Protein AF-A0A5C6YKY7-F1 (afdb_monomer_lite)

Radius of gyration: 18.12 Å; chains: 1; bounding box: 37×34×63 Å

Secondary structure (DSSP, 8-state):
--TTEE------------SSS-----HHHHHHHHHHHTTTT-SSS-STTGGGGTT-HHHHHHHHHH-HHHHHHHTTT--HHHHHHHHHHHHEE-SS-----EETTPPPPPEEEEEE--SSS-EES------TTEEEEEES--SEE-TT-EEEEEEEE-PPPPPPPPP-

pLDDT: mean 81.44, std 16.68, range [34.38, 96.12]

Foldseek 3Di:
DPPFWDWDWDDFQQLVQPPDDDDRQQLVLLVVLCVVQPCVPPVDCDDLQNLQLAQNLVSVVVCCVPPVVSVVRPPPPDDSSSSNNNNPNSFKPDSTDIFDTDGAQDKTPWDKMKGAARLVAKRAQGGGDDDDQKDWDDKADDRIGGHGGMIMIIMMGHHHDPDPDPDD

Structure (mmCIF, N/CA/C/O backbone):
data_AF-A0A5C6YKY7-F1
#
_entry.id   AF-A0A5C6YKY7-F1
#
loop_
_atom_site.group_PDB
_atom_site.id
_atom_site.type_symbol
_atom_site.label_atom_id
_atom_site.label_alt_id
_atom_site.label_comp_id
_atom_site.label_asym_id
_atom_site.label_entity_id
_atom_site.label_seq_id
_atom_site.pdbx_PDB_ins_code
_atom_site.Cartn_x
_atom_site.Cartn_y
_atom_site.Cartn_z
_atom_site.occupancy
_atom_site.B_iso_or_equiv
_atom_site.auth_seq_id
_atom_site.auth_comp_id
_atom_site.auth_asym_id
_atom_site.auth_atom_id
_atom_site.pdbx_PDB_model_num
ATOM 1 N N . MET A 1 1 ? -16.857 19.768 22.750 1.00 44.34 1 MET A N 1
ATOM 2 C CA . MET A 1 1 ? -16.188 18.484 22.436 1.00 44.34 1 MET A CA 1
ATOM 3 C C . MET A 1 1 ? -16.347 17.574 23.646 1.00 44.34 1 MET A C 1
ATOM 5 O O . MET A 1 1 ? -15.922 17.963 24.722 1.00 44.34 1 MET A O 1
ATOM 9 N N . ASN A 1 2 ? -17.050 16.444 23.520 1.00 51.19 2 ASN A N 1
ATOM 10 C CA . ASN A 1 2 ? -17.293 15.526 24.640 1.00 51.19 2 ASN A CA 1
ATOM 11 C C . ASN A 1 2 ? -16.012 14.700 24.896 1.00 51.19 2 ASN A C 1
ATOM 13 O O . ASN A 1 2 ? -15.582 14.012 23.968 1.00 51.19 2 ASN A O 1
ATOM 17 N N . PRO A 1 3 ? -15.401 14.736 26.097 1.00 60.41 3 PRO A N 1
ATOM 18 C CA . PRO A 1 3 ? -14.123 14.065 26.374 1.00 60.41 3 PRO A CA 1
ATOM 19 C C . PRO A 1 3 ? -14.173 12.531 26.244 1.00 60.41 3 PRO A C 1
ATOM 21 O O . PRO A 1 3 ? -13.138 11.873 26.298 1.00 60.41 3 PRO A O 1
ATOM 24 N N . THR A 1 4 ? -15.360 11.952 26.042 1.00 73.06 4 THR A N 1
ATOM 25 C CA . THR A 1 4 ? -15.576 10.504 25.900 1.00 73.06 4 THR A CA 1
ATOM 26 C C . THR A 1 4 ? -15.485 9.972 24.466 1.00 73.06 4 THR A C 1
ATOM 28 O O . THR A 1 4 ? -15.484 8.756 24.290 1.00 73.06 4 THR A O 1
ATOM 31 N N . ARG A 1 5 ? -15.402 10.825 23.431 1.00 71.62 5 ARG A N 1
ATOM 32 C CA . ARG A 1 5 ? -15.322 10.398 22.017 1.00 71.62 5 ARG A CA 1
ATOM 33 C C . ARG A 1 5 ? -14.055 10.922 21.348 1.00 71.62 5 ARG A C 1
ATOM 35 O O . ARG A 1 5 ? -13.768 12.114 21.422 1.00 71.62 5 ARG A O 1
ATOM 42 N N . ARG A 1 6 ? -13.328 10.048 20.642 1.00 69.25 6 ARG A N 1
ATOM 43 C CA . ARG A 1 6 ? -12.144 10.419 19.845 1.00 69.25 6 ARG A CA 1
ATOM 44 C C . ARG A 1 6 ? -12.413 10.228 18.352 1.00 69.25 6 ARG A C 1
ATOM 46 O O . ARG A 1 6 ? -12.974 9.213 17.945 1.00 69.25 6 ARG A O 1
ATOM 53 N N . ARG A 1 7 ? -12.012 11.215 17.544 1.00 62.16 7 ARG A N 1
ATOM 54 C CA . ARG A 1 7 ? -11.857 11.099 16.086 1.00 62.16 7 ARG A CA 1
ATOM 55 C C . ARG A 1 7 ? -10.364 10.947 15.831 1.00 62.16 7 ARG A C 1
ATOM 57 O O . ARG A 1 7 ? -9.606 11.808 16.270 1.00 62.16 7 ARG A O 1
ATOM 64 N N . VAL A 1 8 ? -9.950 9.867 15.179 1.00 59.66 8 VAL A N 1
ATOM 65 C CA . VAL A 1 8 ? -8.536 9.639 14.861 1.00 59.66 8 VAL A CA 1
ATOM 66 C C . VAL A 1 8 ? -8.360 9.615 13.351 1.00 59.66 8 VAL A C 1
ATOM 68 O O . VAL A 1 8 ? -9.061 8.890 12.643 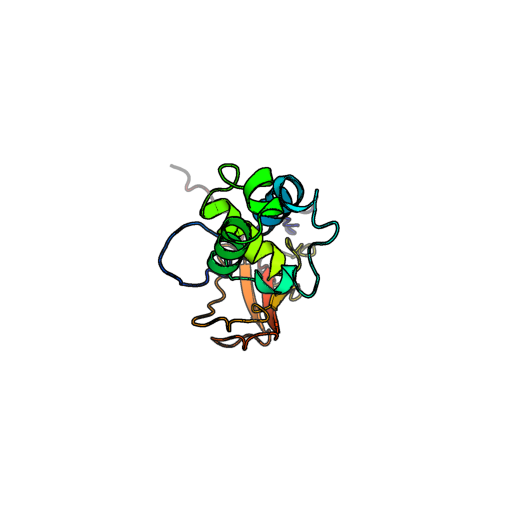1.00 59.66 8 VAL A O 1
ATOM 71 N N . THR A 1 9 ? -7.430 10.447 12.887 1.00 52.38 9 THR A N 1
ATOM 72 C CA . THR A 1 9 ? -7.019 10.584 11.489 1.00 52.38 9 THR A CA 1
ATOM 73 C C . THR A 1 9 ? -5.509 10.338 11.411 1.00 52.38 9 THR A C 1
ATOM 75 O O . THR A 1 9 ? -4.740 11.274 11.253 1.00 52.38 9 THR A O 1
ATOM 78 N N . ALA A 1 10 ? -5.076 9.102 11.658 1.00 44.97 10 ALA A N 1
ATOM 79 C CA . ALA A 1 10 ? -3.720 8.557 11.457 1.00 44.97 10 ALA A CA 1
ATOM 80 C C . ALA A 1 10 ? -3.775 7.092 11.942 1.00 44.97 10 ALA A C 1
ATOM 82 O O . ALA A 1 10 ? -4.526 6.810 12.865 1.00 44.97 10 ALA A O 1
ATOM 83 N N . VAL A 1 11 ? -3.089 6.089 11.404 1.00 40.97 11 VAL A N 1
ATOM 84 C CA . VAL A 1 11 ? -1.755 5.995 10.798 1.00 40.97 11 VAL A CA 1
ATOM 85 C C . VAL A 1 11 ? -1.854 5.014 9.619 1.00 40.97 11 VAL A C 1
ATOM 87 O O . VAL A 1 11 ? -2.777 4.200 9.579 1.00 40.97 11 VAL A O 1
ATOM 90 N N . ALA A 1 12 ? -0.933 5.116 8.654 1.00 40.34 12 ALA A N 1
ATOM 91 C CA . ALA A 1 12 ? -0.735 4.131 7.592 1.00 40.34 12 ALA A CA 1
ATOM 92 C C . ALA A 1 12 ? -0.937 2.709 8.134 1.00 40.34 12 ALA A C 1
ATOM 94 O O . ALA A 1 12 ? -0.348 2.352 9.158 1.00 40.34 12 ALA A O 1
ATOM 95 N N . ILE A 1 13 ? -1.763 1.904 7.463 1.00 41.78 13 ILE A N 1
ATOM 96 C CA . ILE A 1 13 ? -1.787 0.474 7.750 1.00 41.78 13 ILE A CA 1
ATOM 97 C C . ILE A 1 13 ? -0.482 -0.049 7.175 1.00 41.78 13 ILE A C 1
ATOM 99 O O . ILE A 1 13 ? -0.385 -0.429 6.013 1.00 41.78 13 ILE A O 1
ATOM 103 N N . ALA A 1 14 ? 0.554 -0.019 8.009 1.00 40.69 14 ALA A N 1
ATOM 104 C CA . ALA A 1 14 ? 1.698 -0.869 7.815 1.00 40.69 14 ALA A CA 1
ATOM 105 C C . ALA A 1 14 ? 1.180 -2.291 8.040 1.00 40.69 14 ALA A C 1
ATOM 107 O O . ALA A 1 14 ? 1.249 -2.838 9.139 1.00 40.69 14 ALA A O 1
ATOM 108 N N . ALA A 1 15 ? 0.649 -2.906 6.982 1.00 37.88 15 ALA A N 1
ATOM 109 C CA . ALA A 1 15 ? 0.884 -4.323 6.806 1.00 37.88 15 ALA A CA 1
ATOM 110 C C . ALA A 1 15 ? 2.409 -4.443 6.776 1.00 37.88 15 ALA A C 1
ATOM 112 O O . ALA A 1 15 ? 3.038 -4.195 5.751 1.00 37.88 15 ALA A O 1
ATOM 113 N N . ALA A 1 16 ? 3.015 -4.660 7.943 1.00 36.97 16 ALA A N 1
ATOM 114 C CA . ALA A 1 16 ? 4.418 -4.987 8.035 1.00 36.97 16 ALA A CA 1
ATOM 115 C C . ALA A 1 16 ? 4.553 -6.356 7.368 1.00 36.97 16 ALA A C 1
ATOM 117 O O . ALA A 1 16 ? 4.389 -7.395 8.002 1.00 36.97 16 ALA A O 1
ATOM 118 N N . LEU A 1 17 ? 4.741 -6.331 6.050 1.00 36.34 17 LEU A N 1
ATOM 119 C CA . LEU A 1 17 ? 5.165 -7.454 5.242 1.00 36.34 17 LEU A CA 1
ATOM 120 C C . LEU A 1 17 ? 6.571 -7.789 5.731 1.00 36.34 17 LEU A C 1
ATOM 122 O O . LEU A 1 17 ? 7.505 -7.026 5.497 1.00 36.34 17 LEU A O 1
ATOM 126 N N . LEU A 1 18 ? 6.722 -8.888 6.467 1.00 34.38 18 LEU A N 1
ATOM 127 C CA . LEU A 1 18 ? 8.035 -9.390 6.860 1.00 34.38 18 LEU A CA 1
ATOM 128 C C . LEU A 1 18 ? 8.761 -9.938 5.618 1.00 34.38 18 LEU A C 1
ATOM 130 O O . LEU A 1 18 ? 8.802 -11.137 5.364 1.00 34.38 18 LEU A O 1
ATOM 134 N N . VAL A 1 19 ? 9.350 -9.026 4.851 1.00 35.50 19 VAL A N 1
ATOM 135 C CA . VAL A 1 19 ? 10.595 -9.212 4.093 1.00 35.50 19 VAL A CA 1
ATOM 136 C C . VAL A 1 19 ? 11.642 -8.427 4.908 1.00 35.50 19 VAL A C 1
ATOM 138 O O . VAL A 1 19 ? 11.286 -7.381 5.455 1.00 35.50 19 VAL A O 1
ATOM 141 N N . PRO A 1 20 ? 12.853 -8.962 5.168 1.00 35.34 20 PRO A N 1
ATOM 142 C CA . PRO A 1 20 ? 13.615 -8.637 6.374 1.00 35.34 20 PRO A CA 1
ATOM 143 C C . PRO A 1 20 ? 13.878 -7.130 6.483 1.00 35.34 20 PRO A C 1
ATOM 145 O O . PRO A 1 20 ? 14.345 -6.519 5.530 1.00 35.34 20 PRO A O 1
ATOM 148 N N . LEU A 1 21 ? 13.514 -6.567 7.643 1.00 36.22 21 LEU A N 1
ATOM 149 C CA . LEU A 1 21 ? 13.784 -5.212 8.140 1.00 36.22 21 LEU A CA 1
ATOM 150 C C . LEU A 1 21 ? 14.456 -4.245 7.145 1.00 36.22 21 LEU A C 1
ATOM 152 O O . LEU A 1 21 ? 15.667 -4.123 7.184 1.00 36.22 21 LEU A O 1
ATOM 156 N N . GLN A 1 22 ? 13.705 -3.436 6.394 1.00 34.66 22 GLN A N 1
ATOM 157 C CA . GLN A 1 22 ? 14.123 -2.050 6.141 1.00 34.66 22 GLN A CA 1
ATOM 158 C C . GLN A 1 22 ? 12.922 -1.188 5.711 1.00 34.66 22 GLN A C 1
ATOM 160 O O . GLN A 1 22 ? 12.373 -1.363 4.631 1.00 34.66 22 GLN A O 1
ATOM 165 N N . ALA A 1 23 ? 12.573 -0.232 6.576 1.00 38.06 23 ALA A N 1
ATOM 166 C CA . ALA A 1 23 ? 11.579 0.833 6.416 1.00 38.06 23 ALA A CA 1
ATOM 167 C C . ALA A 1 23 ? 10.093 0.419 6.416 1.00 38.06 23 ALA A C 1
ATOM 169 O O . ALA A 1 23 ? 9.598 -0.336 5.586 1.00 38.06 23 ALA A O 1
ATOM 170 N N . ALA A 1 24 ? 9.364 0.982 7.378 1.00 44.53 24 ALA A N 1
ATOM 171 C CA . ALA A 1 24 ? 7.913 0.976 7.414 1.00 44.53 24 ALA A CA 1
ATOM 172 C C . ALA A 1 24 ? 7.374 1.581 6.113 1.00 44.53 24 ALA A C 1
ATOM 174 O O . ALA A 1 24 ? 7.536 2.777 5.892 1.00 44.53 24 ALA A O 1
ATOM 175 N N . GLN A 1 25 ? 6.750 0.756 5.273 1.00 60.09 25 GLN A N 1
ATOM 176 C CA . GLN A 1 25 ? 6.158 1.209 4.022 1.00 60.09 25 GLN A CA 1
ATOM 177 C C . GLN A 1 25 ? 5.017 2.189 4.313 1.00 60.09 25 GLN A C 1
ATOM 179 O O . GLN A 1 25 ? 3.917 1.801 4.717 1.00 60.09 25 GLN A O 1
ATOM 184 N N . ALA A 1 26 ? 5.278 3.475 4.132 1.00 76.81 26 ALA A N 1
ATOM 185 C CA . ALA A 1 26 ? 4.320 4.531 4.386 1.00 76.81 26 ALA A CA 1
ATOM 186 C C . ALA A 1 26 ? 3.543 4.808 3.098 1.00 76.81 26 ALA A C 1
ATOM 188 O O . ALA A 1 26 ? 3.986 5.571 2.246 1.00 76.81 26 ALA A O 1
ATOM 189 N N . GLN A 1 27 ? 2.343 4.233 2.966 1.00 81.75 27 GLN A N 1
ATOM 190 C CA . GLN A 1 27 ? 1.482 4.416 1.782 1.00 81.75 27 GLN A CA 1
ATOM 191 C C . GLN A 1 27 ? 1.286 5.902 1.413 1.00 81.75 27 GLN A C 1
ATOM 193 O O . GLN A 1 27 ? 1.266 6.254 0.237 1.00 81.75 27 GLN A O 1
ATOM 198 N N . VAL A 1 28 ? 1.186 6.788 2.411 1.00 83.75 28 VAL A N 1
ATOM 199 C CA . VAL A 1 28 ? 1.063 8.245 2.212 1.00 83.75 28 VAL A CA 1
ATOM 200 C C . VAL A 1 28 ? 2.367 8.871 1.697 1.00 83.75 28 VAL A C 1
ATOM 202 O O . VAL A 1 28 ? 2.334 9.734 0.815 1.00 83.75 28 VAL A O 1
ATOM 205 N N . ALA A 1 29 ? 3.522 8.428 2.202 1.00 87.81 29 ALA A N 1
ATOM 206 C CA . ALA A 1 29 ? 4.818 8.857 1.678 1.00 87.81 29 ALA A CA 1
ATOM 207 C C . ALA A 1 29 ? 5.000 8.355 0.240 1.00 87.81 29 ALA A C 1
ATOM 209 O O . ALA A 1 29 ? 5.376 9.130 -0.634 1.00 87.81 29 ALA A O 1
ATOM 210 N N . GLY A 1 30 ? 4.606 7.111 -0.036 1.00 89.12 30 GLY A N 1
ATOM 211 C CA . GLY A 1 30 ? 4.610 6.513 -1.367 1.00 89.12 30 GLY A CA 1
ATOM 212 C C . GLY A 1 30 ? 3.729 7.259 -2.356 1.00 89.12 30 GLY A C 1
ATOM 213 O O . GLY A 1 30 ? 4.165 7.538 -3.467 1.00 89.12 30 GLY A O 1
ATOM 214 N N . GLN A 1 31 ? 2.525 7.664 -1.944 1.00 89.75 31 GLN A N 1
ATOM 215 C CA . GLN A 1 31 ? 1.644 8.510 -2.751 1.00 89.75 31 GLN A CA 1
ATOM 216 C C . GLN A 1 31 ? 2.309 9.845 -3.096 1.00 89.75 31 GLN A C 1
ATOM 218 O O . GLN A 1 31 ? 2.281 10.291 -4.248 1.00 89.75 31 GLN A O 1
ATOM 223 N N . THR A 1 32 ? 2.927 10.471 -2.095 1.00 90.75 32 THR A N 1
ATOM 224 C CA . THR A 1 32 ? 3.617 11.755 -2.241 1.00 90.75 32 THR A CA 1
ATOM 225 C C . THR A 1 32 ? 4.799 11.615 -3.194 1.00 90.75 32 THR A C 1
ATOM 227 O O . THR A 1 32 ? 4.924 12.383 -4.146 1.00 90.75 32 THR A O 1
ATOM 230 N N . ARG A 1 33 ? 5.629 10.588 -2.999 1.00 91.56 33 ARG A N 1
ATOM 231 C CA . ARG A 1 33 ? 6.788 10.311 -3.846 1.00 91.56 33 ARG A CA 1
ATOM 232 C C . ARG A 1 33 ? 6.400 9.931 -5.261 1.00 91.56 33 ARG A C 1
ATOM 234 O O . ARG A 1 33 ? 6.963 10.494 -6.191 1.00 91.56 33 ARG A O 1
ATOM 241 N N . PHE A 1 34 ? 5.396 9.078 -5.446 1.00 91.50 34 PHE A N 1
ATOM 242 C CA . PHE A 1 34 ? 4.871 8.751 -6.771 1.00 91.50 34 PHE A CA 1
ATOM 243 C C . PHE A 1 34 ? 4.432 10.018 -7.517 1.00 91.50 34 PHE A C 1
ATOM 245 O O . PHE A 1 34 ? 4.771 10.200 -8.685 1.00 91.50 34 PHE A O 1
ATOM 252 N N . SER A 1 35 ? 3.745 10.931 -6.827 1.00 90.69 35 SER A N 1
ATOM 253 C CA . SER A 1 35 ? 3.313 12.213 -7.399 1.00 90.69 35 SER A CA 1
ATOM 254 C C . SER A 1 35 ? 4.486 13.119 -7.790 1.00 90.69 35 SER A C 1
ATOM 256 O O . SER A 1 35 ? 4.393 13.852 -8.767 1.00 90.69 35 SER A O 1
ATOM 258 N N . GLN A 1 36 ? 5.597 13.058 -7.054 1.00 91.06 36 GLN A N 1
ATOM 259 C CA . GLN A 1 36 ? 6.792 13.861 -7.324 1.00 91.06 36 GLN A CA 1
ATOM 260 C C . GLN A 1 36 ? 7.640 13.305 -8.473 1.00 91.06 36 GLN A C 1
ATOM 262 O O . GLN A 1 36 ? 8.130 14.077 -9.289 1.00 91.06 36 GLN A O 1
ATOM 267 N N . VAL A 1 37 ? 7.837 11.983 -8.523 1.00 90.56 37 VAL A N 1
ATOM 268 C CA . VAL A 1 37 ? 8.855 11.365 -9.394 1.00 90.56 37 VAL A CA 1
ATOM 269 C C . VAL A 1 37 ? 8.277 10.564 -10.557 1.00 90.56 37 VAL A C 1
ATOM 271 O O . VAL A 1 37 ? 8.919 10.441 -11.594 1.00 90.56 37 VAL A O 1
ATOM 274 N N . CYS A 1 38 ? 7.068 10.019 -10.416 1.00 89.06 38 CYS A N 1
ATOM 275 C CA . CYS A 1 38 ? 6.478 9.116 -11.406 1.00 89.06 38 CYS A CA 1
ATOM 276 C C . CYS A 1 38 ? 5.340 9.774 -12.194 1.00 89.06 38 CYS A C 1
ATOM 278 O O . CYS A 1 38 ? 5.117 9.421 -13.353 1.00 89.06 38 CYS A O 1
ATOM 280 N N . ALA A 1 39 ? 4.624 10.733 -11.598 1.00 86.38 39 ALA A N 1
ATOM 281 C CA . ALA A 1 39 ? 3.397 11.274 -12.181 1.00 86.38 39 ALA A CA 1
ATOM 282 C C . ALA A 1 39 ? 3.603 12.081 -13.472 1.00 86.38 39 ALA A C 1
ATOM 284 O O . ALA A 1 39 ? 2.675 12.182 -14.272 1.00 86.38 39 ALA A O 1
ATOM 285 N N . ALA A 1 40 ? 4.817 12.584 -13.725 1.00 84.88 40 ALA A N 1
ATOM 286 C CA . ALA A 1 40 ? 5.160 13.244 -14.987 1.00 84.88 40 ALA A CA 1
ATOM 287 C C . ALA A 1 40 ? 5.016 12.312 -16.209 1.00 84.88 40 ALA A C 1
ATOM 289 O O . ALA A 1 40 ? 4.747 12.782 -17.312 1.00 84.88 40 ALA A O 1
ATOM 290 N N . CYS A 1 41 ? 5.157 10.994 -16.016 1.00 86.62 41 CYS A N 1
ATOM 291 C CA . CYS A 1 41 ? 4.983 9.984 -17.067 1.00 86.62 41 CYS A CA 1
ATOM 292 C C . CYS A 1 41 ? 3.783 9.054 -16.816 1.00 86.62 41 CYS A C 1
ATOM 294 O O . CYS A 1 41 ? 3.274 8.434 -17.749 1.00 86.62 41 CYS A O 1
ATOM 296 N N . HIS A 1 42 ? 3.313 8.956 -15.569 1.00 86.69 42 HIS A N 1
ATOM 297 C CA . HIS A 1 42 ? 2.194 8.113 -15.156 1.00 86.69 42 HIS A CA 1
ATOM 298 C C . HIS A 1 42 ? 1.074 8.962 -14.548 1.00 86.69 42 HIS A C 1
ATOM 300 O O . HIS A 1 42 ? 1.005 9.146 -13.336 1.00 86.69 42 HIS A O 1
ATOM 306 N N . THR A 1 43 ? 0.158 9.450 -15.387 1.00 73.38 43 THR A N 1
ATOM 307 C CA . THR A 1 43 ? -0.951 10.325 -14.958 1.00 73.38 43 THR A CA 1
ATOM 308 C C . THR A 1 43 ? -1.941 9.651 -14.001 1.00 73.38 43 THR A C 1
ATOM 310 O O . THR A 1 43 ? -2.693 10.339 -13.314 1.00 73.38 43 THR A O 1
ATOM 313 N N . VAL A 1 44 ? -1.923 8.315 -13.911 1.00 72.81 44 VAL A N 1
ATOM 314 C CA . VAL A 1 44 ? -2.643 7.531 -12.902 1.00 72.81 44 VAL A CA 1
ATOM 315 C C . VAL A 1 44 ? -1.750 6.431 -12.327 1.00 72.81 44 VAL A C 1
ATOM 317 O O . VAL A 1 44 ? -0.958 5.809 -13.036 1.00 72.81 44 VAL A O 1
ATOM 320 N N . ALA A 1 45 ? -1.916 6.162 -11.031 1.00 74.50 45 ALA A N 1
ATOM 321 C CA . ALA A 1 45 ? -1.162 5.133 -10.316 1.00 74.50 45 ALA A CA 1
ATOM 322 C C . ALA A 1 45 ? -1.556 3.696 -10.702 1.00 74.50 45 ALA A C 1
ATOM 324 O O . ALA A 1 45 ? -0.799 2.772 -10.437 1.00 74.50 45 ALA A O 1
ATOM 325 N N . SER A 1 46 ? -2.710 3.479 -11.342 1.00 74.75 46 SER A N 1
ATOM 326 C CA . SER A 1 46 ? -3.139 2.137 -11.749 1.00 74.75 46 SER A CA 1
ATOM 327 C C . SER A 1 46 ? -3.323 2.049 -13.258 1.00 74.75 46 SER A C 1
ATOM 329 O O . SER A 1 46 ? -4.252 2.600 -13.844 1.00 74.75 46 SER A O 1
ATOM 331 N N . THR A 1 47 ? -2.395 1.336 -13.886 1.00 85.12 47 THR A N 1
ATOM 332 C CA . THR A 1 47 ? -2.459 0.871 -15.273 1.00 85.12 47 THR A CA 1
ATOM 333 C C . THR A 1 47 ? -1.904 -0.546 -15.309 1.00 85.12 47 THR A C 1
ATOM 335 O O . THR A 1 47 ? -1.175 -0.948 -14.404 1.00 85.12 47 THR A O 1
ATOM 338 N N . ALA A 1 48 ? -2.140 -1.296 -16.386 1.00 86.69 48 ALA A N 1
ATOM 339 C CA . ALA A 1 48 ? -1.596 -2.650 -16.506 1.00 86.69 48 ALA A CA 1
ATOM 340 C C . ALA A 1 48 ? -0.062 -2.730 -16.349 1.00 86.69 48 ALA A C 1
ATOM 342 O O . ALA A 1 48 ? 0.452 -3.759 -15.906 1.00 86.69 48 ALA A O 1
ATOM 343 N N . VAL A 1 49 ? 0.663 -1.661 -16.700 1.00 88.56 49 VAL A N 1
ATOM 344 C CA . VAL A 1 49 ? 2.125 -1.585 -16.573 1.00 88.56 49 VAL A CA 1
ATOM 345 C C . VAL A 1 49 ? 2.535 -1.202 -15.152 1.00 88.56 49 VAL A C 1
ATOM 347 O O . VAL A 1 49 ? 3.353 -1.902 -14.562 1.00 88.56 49 VAL A O 1
ATOM 350 N N . VAL A 1 50 ? 1.943 -0.148 -14.580 1.00 90.75 50 VAL A N 1
ATOM 351 C CA . VAL A 1 50 ? 2.267 0.308 -13.213 1.00 90.75 50 VAL A CA 1
ATOM 352 C C . VAL A 1 50 ? 1.860 -0.743 -12.170 1.00 90.75 50 VAL A C 1
ATOM 354 O O . VAL A 1 50 ? 2.581 -0.971 -11.200 1.00 90.75 50 VAL A O 1
ATOM 357 N N . ASP A 1 51 ? 0.791 -1.502 -12.433 1.00 92.50 51 ASP A N 1
ATOM 358 C CA . ASP A 1 51 ? 0.316 -2.590 -11.572 1.00 92.50 51 ASP A CA 1
ATOM 359 C C . ASP A 1 51 ? 1.339 -3.740 -11.403 1.00 92.50 51 ASP A C 1
ATOM 361 O O . ASP A 1 51 ? 1.195 -4.592 -10.519 1.00 92.50 51 ASP A O 1
ATOM 365 N N . ARG A 1 52 ? 2.386 -3.794 -12.241 1.00 92.75 52 ARG A N 1
ATOM 366 C CA . ARG A 1 52 ? 3.511 -4.734 -12.091 1.00 92.75 52 ARG A CA 1
ATOM 367 C C . ARG A 1 52 ? 4.407 -4.383 -10.897 1.00 92.75 52 ARG A C 1
ATOM 369 O O . ARG A 1 52 ? 5.066 -5.278 -10.373 1.00 92.75 52 ARG A O 1
ATOM 376 N N . GLY A 1 53 ? 4.406 -3.125 -10.452 1.00 91.19 53 GLY A N 1
ATOM 377 C CA . GLY A 1 53 ? 5.173 -2.639 -9.299 1.00 91.19 53 GLY A CA 1
ATOM 378 C C . GLY A 1 53 ? 4.452 -2.746 -7.950 1.00 91.19 53 GLY A C 1
ATOM 379 O O . GLY A 1 53 ? 5.060 -2.481 -6.914 1.00 91.19 53 GLY A O 1
ATOM 380 N N . ARG A 1 54 ? 3.168 -3.138 -7.929 1.00 91.44 54 ARG A N 1
ATOM 381 C CA . ARG A 1 54 ? 2.378 -3.258 -6.688 1.00 91.44 54 ARG A CA 1
ATOM 382 C C . ARG A 1 54 ? 3.056 -4.187 -5.697 1.00 91.44 54 ARG A C 1
ATOM 384 O O . ARG A 1 54 ? 3.322 -5.341 -6.032 1.00 91.44 54 ARG A O 1
ATOM 391 N N . ASN A 1 55 ? 3.312 -3.672 -4.495 1.00 91.44 55 ASN A N 1
ATOM 392 C CA . ASN A 1 55 ? 3.979 -4.383 -3.409 1.00 91.44 55 ASN A CA 1
ATOM 393 C C . ASN A 1 55 ? 5.268 -5.119 -3.859 1.00 91.44 55 ASN A C 1
ATOM 395 O O . ASN A 1 55 ? 5.632 -6.144 -3.292 1.00 91.44 55 ASN A O 1
ATOM 399 N N . ASN A 1 56 ? 5.959 -4.612 -4.893 1.00 91.50 56 ASN A N 1
ATOM 400 C CA . ASN A 1 56 ? 7.192 -5.191 -5.420 1.00 91.50 56 ASN A CA 1
ATOM 401 C C . ASN A 1 56 ? 8.210 -4.093 -5.804 1.00 91.50 56 ASN A C 1
ATOM 403 O O . ASN A 1 56 ? 8.278 -3.684 -6.968 1.00 91.50 56 ASN A O 1
ATOM 407 N N . PRO A 1 57 ? 9.026 -3.623 -4.841 1.00 91.50 57 PRO A N 1
ATOM 408 C CA . PRO A 1 57 ? 9.992 -2.541 -5.057 1.00 91.50 57 PRO A CA 1
ATOM 409 C C . PRO A 1 57 ? 11.076 -2.908 -6.077 1.00 91.50 57 PRO A C 1
ATOM 411 O O . PRO A 1 57 ? 11.487 -2.072 -6.879 1.00 91.50 57 PRO A O 1
ATOM 414 N N . ALA A 1 58 ? 11.493 -4.178 -6.101 1.00 91.38 58 ALA A N 1
ATOM 415 C CA . ALA A 1 58 ? 12.491 -4.679 -7.042 1.00 91.38 58 ALA A CA 1
ATOM 416 C C . ALA A 1 58 ? 12.011 -4.574 -8.497 1.00 91.38 58 ALA A C 1
ATOM 418 O O . ALA A 1 58 ? 12.791 -4.229 -9.382 1.00 91.38 58 ALA A O 1
ATOM 419 N N . MET A 1 59 ? 10.718 -4.800 -8.751 1.00 91.69 59 MET A N 1
ATOM 420 C CA . MET A 1 59 ? 10.150 -4.625 -10.090 1.00 91.69 59 MET A CA 1
ATOM 421 C C . MET A 1 59 ? 10.122 -3.160 -10.523 1.00 91.69 59 MET A C 1
ATOM 423 O O . MET A 1 59 ? 10.361 -2.878 -11.697 1.00 91.69 59 MET A O 1
ATOM 427 N N . ILE A 1 60 ? 9.886 -2.228 -9.594 1.00 91.94 60 ILE A N 1
ATOM 428 C CA . ILE A 1 60 ? 9.974 -0.790 -9.885 1.00 91.94 60 ILE A CA 1
ATOM 429 C C . ILE A 1 60 ? 11.426 -0.413 -10.200 1.00 91.94 60 ILE A C 1
ATOM 431 O O . ILE A 1 60 ? 11.681 0.227 -11.218 1.00 91.94 60 ILE A O 1
ATOM 435 N N . GLN A 1 61 ? 12.387 -0.876 -9.394 1.00 93.19 61 GLN A N 1
ATOM 436 C CA . GLN A 1 61 ? 13.811 -0.644 -9.650 1.00 93.19 61 GLN A CA 1
ATOM 437 C C . GLN A 1 61 ? 14.249 -1.206 -11.009 1.00 93.19 61 GLN A C 1
ATOM 439 O O . GLN A 1 61 ? 14.955 -0.537 -11.761 1.00 93.19 61 G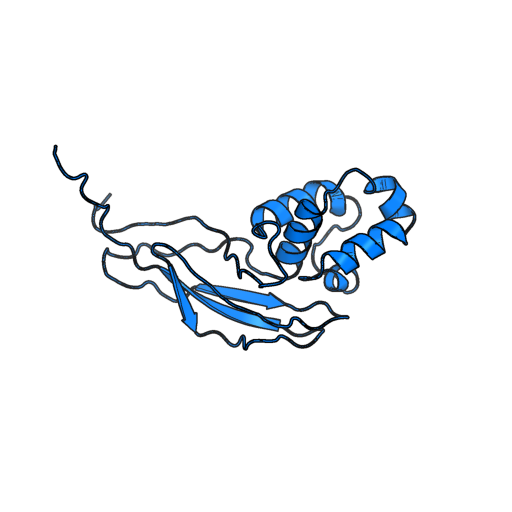LN A O 1
ATOM 444 N N . ASN A 1 62 ? 13.817 -2.423 -11.347 1.00 92.81 62 ASN A N 1
ATOM 445 C CA . ASN A 1 62 ? 14.134 -3.039 -12.630 1.00 92.81 62 ASN A CA 1
ATOM 446 C C . ASN A 1 62 ? 13.567 -2.225 -13.802 1.00 92.81 62 ASN A C 1
ATOM 448 O O . ASN A 1 62 ? 14.261 -2.018 -14.794 1.00 92.81 62 ASN A O 1
ATOM 452 N N . ALA A 1 63 ? 12.338 -1.714 -13.684 1.00 92.00 63 ALA A N 1
ATOM 453 C CA . ALA A 1 63 ? 11.752 -0.837 -14.696 1.00 92.00 63 ALA A CA 1
ATOM 454 C C . ALA A 1 63 ? 12.571 0.455 -14.874 1.00 92.00 63 ALA A C 1
ATOM 456 O O . ALA A 1 63 ? 12.894 0.813 -16.005 1.00 92.00 63 ALA A O 1
ATOM 457 N N . ILE A 1 64 ? 12.988 1.094 -13.775 1.00 92.44 64 ILE A N 1
ATOM 458 C CA . ILE A 1 64 ? 13.843 2.294 -13.811 1.00 92.44 64 ILE A CA 1
ATOM 459 C C . ILE A 1 64 ? 15.175 2.013 -14.515 1.00 92.44 64 ILE A C 1
ATOM 461 O O . ILE A 1 64 ? 15.635 2.838 -15.300 1.00 92.44 64 ILE A O 1
ATOM 465 N N . ASN A 1 65 ? 15.771 0.844 -14.284 1.00 92.56 65 ASN A N 1
ATOM 466 C CA . ASN A 1 65 ? 17.068 0.480 -14.859 1.00 92.56 65 ASN A CA 1
ATOM 467 C C . ASN A 1 65 ? 17.000 0.082 -16.340 1.00 92.56 65 ASN A C 1
ATOM 469 O O . ASN A 1 65 ? 18.011 0.151 -17.032 1.00 92.56 65 ASN A O 1
ATOM 473 N N . THR A 1 66 ? 15.844 -0.386 -16.816 1.00 93.12 66 THR A N 1
ATOM 474 C CA . THR A 1 66 ? 15.717 -1.005 -18.149 1.00 93.12 66 THR A CA 1
ATOM 475 C C . THR A 1 66 ? 14.930 -0.166 -19.148 1.00 93.12 66 THR A C 1
ATOM 477 O O . THR A 1 66 ? 15.040 -0.401 -20.350 1.00 93.12 66 THR A O 1
ATOM 480 N N . ILE A 1 67 ? 14.151 0.818 -18.691 1.00 91.38 67 ILE A N 1
ATOM 481 C CA . ILE A 1 67 ? 13.375 1.711 -19.555 1.00 91.38 67 ILE A CA 1
ATOM 482 C C . ILE A 1 67 ? 14.123 3.047 -19.671 1.00 91.38 67 ILE A C 1
ATOM 484 O O . ILE A 1 67 ? 14.112 3.813 -18.707 1.00 91.38 67 ILE A O 1
ATOM 488 N N . PRO A 1 68 ? 14.705 3.394 -20.840 1.00 92.88 68 PRO A N 1
ATOM 489 C CA . PRO A 1 68 ? 15.577 4.566 -20.982 1.00 92.88 68 PRO A CA 1
ATOM 490 C C . PRO A 1 68 ? 14.949 5.887 -20.523 1.00 92.88 68 PRO A C 1
ATOM 492 O O . PRO A 1 68 ? 15.615 6.707 -19.898 1.00 92.88 68 PRO A O 1
ATOM 495 N N . ALA A 1 69 ? 13.650 6.077 -20.778 1.00 88.88 69 ALA A N 1
ATOM 496 C CA . ALA A 1 69 ? 12.919 7.260 -20.327 1.00 88.88 69 ALA A CA 1
ATOM 497 C C . ALA A 1 69 ? 12.824 7.346 -18.791 1.00 88.88 69 ALA A C 1
ATOM 499 O O . ALA A 1 6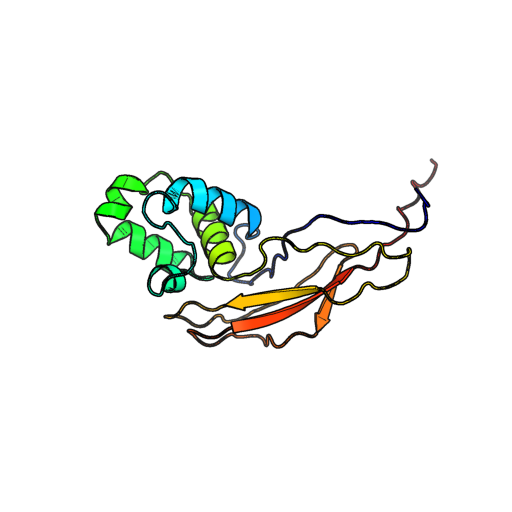9 ? 12.961 8.431 -18.230 1.00 88.88 69 ALA A O 1
ATOM 500 N N . MET A 1 70 ? 12.636 6.212 -18.102 1.00 90.44 70 MET A N 1
ATOM 501 C CA . MET A 1 70 ? 12.648 6.173 -16.636 1.00 90.44 70 MET A CA 1
ATOM 502 C C . MET A 1 70 ? 14.061 6.373 -16.103 1.00 90.44 70 MET A C 1
ATOM 504 O O . MET A 1 70 ? 14.244 7.129 -15.156 1.00 90.44 70 MET A O 1
ATOM 508 N N . THR A 1 71 ? 15.066 5.756 -16.728 1.00 90.75 71 THR A N 1
ATOM 509 C CA . THR A 1 71 ? 16.463 5.922 -16.318 1.00 90.75 71 THR A CA 1
ATOM 510 C C . THR A 1 71 ? 16.880 7.392 -16.382 1.00 90.75 71 THR A C 1
ATOM 512 O O . THR A 1 71 ? 17.463 7.904 -15.435 1.00 90.75 71 THR A O 1
ATOM 515 N N . ALA A 1 72 ? 16.537 8.092 -17.466 1.00 88.50 72 ALA A N 1
ATOM 516 C CA . ALA A 1 72 ? 16.887 9.498 -17.648 1.00 88.50 72 ALA A CA 1
ATOM 517 C C . ALA A 1 72 ? 16.171 10.440 -16.662 1.00 88.50 72 ALA A C 1
ATOM 519 O O . ALA A 1 72 ? 16.751 11.438 -16.245 1.00 88.50 72 ALA A O 1
ATOM 520 N N . ALA A 1 73 ? 14.922 10.137 -16.294 1.00 85.81 73 ALA A N 1
ATOM 521 C CA . ALA A 1 73 ? 14.107 11.008 -15.446 1.00 85.81 73 ALA A CA 1
ATOM 522 C C . ALA A 1 73 ? 14.200 10.690 -13.939 1.00 85.81 73 ALA A C 1
ATOM 524 O O . ALA A 1 73 ? 14.000 11.574 -13.105 1.00 85.81 73 ALA A O 1
ATOM 525 N N . VAL A 1 74 ? 14.472 9.434 -13.573 1.00 88.00 74 VAL A N 1
ATOM 526 C CA . VAL A 1 74 ? 14.250 8.917 -12.209 1.00 88.00 74 VAL A CA 1
ATOM 527 C C . VAL A 1 74 ? 15.527 8.379 -11.556 1.00 88.00 74 VAL A C 1
ATOM 529 O O . VAL A 1 74 ? 15.628 8.416 -10.327 1.00 88.00 74 VAL A O 1
ATOM 532 N N . SER A 1 75 ? 16.515 7.896 -12.320 1.00 81.88 75 SER A N 1
ATOM 533 C CA . SER A 1 75 ? 17.736 7.327 -11.731 1.00 81.88 75 SER A CA 1
ATOM 534 C C . SER A 1 75 ? 18.465 8.345 -10.855 1.00 81.88 75 SER A C 1
ATOM 536 O O . SER A 1 75 ? 18.720 9.471 -11.270 1.00 81.88 75 SER A O 1
ATOM 538 N N . GLY A 1 76 ? 18.794 7.944 -9.625 1.00 82.69 76 GLY A N 1
ATOM 539 C CA . GLY A 1 76 ? 19.436 8.810 -8.628 1.00 82.69 76 GLY A CA 1
ATOM 540 C C . GLY A 1 76 ? 18.481 9.714 -7.834 1.00 82.69 76 GLY A C 1
ATOM 541 O O . GLY A 1 76 ? 18.899 10.255 -6.816 1.00 82.69 76 GLY A O 1
ATOM 542 N N . ASN A 1 77 ? 17.205 9.826 -8.230 1.00 86.25 77 ASN A N 1
ATOM 543 C CA . ASN A 1 77 ? 16.196 10.652 -7.546 1.00 86.25 77 ASN A CA 1
ATOM 544 C C . ASN A 1 77 ? 15.311 9.868 -6.562 1.00 86.25 77 ASN A C 1
ATOM 546 O O . ASN A 1 77 ? 14.517 10.467 -5.835 1.00 86.25 77 ASN A O 1
ATOM 550 N N . VAL A 1 78 ? 15.423 8.538 -6.544 1.00 89.88 78 VAL A N 1
ATOM 551 C CA . VAL A 1 78 ? 14.650 7.650 -5.667 1.00 89.88 78 VAL A CA 1
ATOM 552 C C . VAL A 1 78 ? 15.579 6.721 -4.896 1.00 89.88 78 VAL A C 1
ATOM 554 O O . VAL A 1 78 ? 16.473 6.095 -5.463 1.00 89.88 78 VAL A O 1
ATOM 557 N N . SER A 1 79 ? 15.368 6.638 -3.587 1.00 91.38 79 SER A N 1
ATOM 558 C CA . SER A 1 79 ? 16.043 5.684 -2.709 1.00 91.38 79 SER A CA 1
ATOM 559 C C . SER A 1 79 ? 15.319 4.334 -2.687 1.00 91.38 79 SER A C 1
ATOM 561 O O . SER A 1 79 ? 14.158 4.224 -3.083 1.00 91.38 79 SER A O 1
ATOM 563 N N . ALA A 1 80 ? 15.972 3.301 -2.146 1.00 89.75 80 ALA A N 1
ATOM 564 C CA . ALA A 1 80 ? 15.326 2.009 -1.907 1.00 89.75 80 ALA A CA 1
ATOM 565 C C . ALA A 1 80 ? 14.068 2.140 -1.023 1.00 89.75 80 ALA A C 1
ATOM 567 O O . ALA A 1 80 ? 13.071 1.460 -1.266 1.00 89.75 80 ALA A O 1
ATOM 568 N N . THR A 1 81 ? 14.087 3.056 -0.049 1.00 88.88 81 THR A N 1
ATOM 569 C CA . THR A 1 81 ? 12.926 3.371 0.793 1.00 88.88 81 THR A CA 1
ATOM 570 C C . THR A 1 81 ? 11.797 4.004 -0.014 1.00 88.88 81 THR A C 1
ATOM 572 O O . THR A 1 81 ? 10.657 3.563 0.097 1.00 88.88 81 THR A O 1
ATOM 575 N N . ASP A 1 82 ? 12.101 4.975 -0.884 1.00 91.50 82 ASP A N 1
ATOM 576 C CA . ASP A 1 82 ? 11.082 5.598 -1.741 1.00 91.50 82 ASP A CA 1
ATOM 577 C C . ASP A 1 82 ? 10.402 4.547 -2.631 1.00 91.50 82 ASP A C 1
ATOM 579 O O . ASP A 1 82 ? 9.183 4.558 -2.794 1.00 91.50 82 ASP A O 1
ATOM 583 N N . LEU A 1 83 ? 11.168 3.595 -3.171 1.00 91.00 83 LEU A N 1
ATOM 584 C CA . LEU A 1 83 ? 10.621 2.494 -3.967 1.00 91.00 83 LEU A CA 1
ATOM 585 C C . LEU A 1 83 ? 9.745 1.548 -3.145 1.00 91.00 83 LEU A C 1
ATOM 587 O O . LEU A 1 83 ? 8.723 1.076 -3.648 1.00 91.00 83 LEU A O 1
ATOM 591 N N . ALA A 1 84 ? 10.116 1.277 -1.893 1.00 89.50 84 ALA A N 1
ATOM 592 C CA . ALA A 1 84 ? 9.313 0.471 -0.980 1.00 89.50 84 ALA A CA 1
ATOM 593 C C . ALA A 1 84 ? 7.966 1.133 -0.660 1.00 89.50 84 ALA A C 1
ATOM 595 O O . ALA A 1 84 ? 6.923 0.471 -0.718 1.00 89.50 84 ALA A O 1
ATOM 596 N N . ASP A 1 85 ? 7.987 2.438 -0.397 1.00 89.25 85 ASP A N 1
ATOM 597 C CA . ASP A 1 85 ? 6.802 3.245 -0.123 1.00 89.25 85 ASP A CA 1
ATOM 598 C C . ASP A 1 85 ? 5.902 3.361 -1.357 1.00 89.25 85 ASP A C 1
ATOM 600 O O . ASP A 1 85 ? 4.690 3.145 -1.269 1.00 89.25 85 ASP A O 1
ATOM 604 N N . ILE A 1 86 ? 6.480 3.649 -2.530 1.00 90.81 86 ILE A N 1
ATOM 605 C CA . ILE A 1 86 ? 5.742 3.709 -3.796 1.00 90.81 86 ILE A CA 1
ATOM 606 C C . ILE A 1 86 ? 5.093 2.354 -4.087 1.00 90.81 86 ILE A C 1
ATOM 608 O O . ILE A 1 86 ? 3.901 2.306 -4.379 1.00 90.81 86 ILE A O 1
ATOM 612 N N . ALA A 1 87 ? 5.824 1.243 -3.964 1.00 91.75 87 ALA A N 1
ATOM 613 C CA . ALA A 1 87 ? 5.267 -0.092 -4.177 1.00 91.75 87 ALA A CA 1
ATOM 614 C C . ALA A 1 87 ? 4.052 -0.367 -3.278 1.00 91.75 87 ALA A C 1
ATOM 616 O O . ALA A 1 87 ? 3.052 -0.920 -3.749 1.00 91.75 87 ALA A O 1
ATOM 617 N N . ALA A 1 88 ? 4.115 0.044 -2.009 1.00 89.50 88 ALA A N 1
ATOM 618 C CA . ALA A 1 88 ? 2.998 -0.084 -1.083 1.00 89.50 88 ALA A CA 1
ATOM 619 C C . ALA A 1 88 ? 1.821 0.822 -1.453 1.00 89.50 88 ALA A C 1
ATOM 621 O O . ALA A 1 88 ? 0.679 0.379 -1.393 1.00 89.50 88 ALA A O 1
ATOM 622 N N . TYR A 1 89 ? 2.069 2.062 -1.876 1.00 89.81 89 TYR A N 1
ATOM 623 C CA . TYR A 1 89 ? 1.015 2.944 -2.377 1.00 89.81 89 TYR A CA 1
ATOM 624 C C . TYR A 1 89 ? 0.296 2.346 -3.595 1.00 89.81 89 TYR A C 1
ATOM 626 O O . TYR A 1 89 ? -0.931 2.337 -3.649 1.00 89.81 89 TYR A O 1
ATOM 634 N N . LEU A 1 90 ? 1.050 1.792 -4.547 1.00 91.12 90 LEU A N 1
ATOM 635 C CA . LEU A 1 90 ? 0.483 1.156 -5.737 1.00 91.12 90 LEU A CA 1
ATOM 636 C C . LEU A 1 90 ? -0.345 -0.087 -5.384 1.00 91.12 90 LEU A C 1
ATOM 638 O O . LEU A 1 90 ? -1.344 -0.387 -6.039 1.00 91.12 90 LEU A O 1
ATOM 642 N N . GLY A 1 91 ? 0.103 -0.854 -4.389 1.00 89.69 91 GLY A N 1
ATOM 643 C CA . GLY A 1 91 ? -0.509 -2.123 -4.015 1.00 89.69 91 GLY A CA 1
ATOM 644 C C . GLY A 1 91 ? -1.667 -2.014 -3.031 1.00 89.69 91 GLY A C 1
ATOM 645 O O . GLY A 1 91 ? -2.501 -2.916 -3.006 1.00 89.69 91 GLY A O 1
ATOM 646 N N . ASN A 1 92 ? -1.740 -0.946 -2.235 1.00 89.38 92 ASN A N 1
ATOM 647 C CA . ASN A 1 92 ? -2.593 -0.907 -1.052 1.00 89.38 92 ASN A CA 1
ATOM 648 C C . ASN A 1 92 ? -3.497 0.328 -1.049 1.00 89.38 92 ASN A C 1
ATOM 650 O O . ASN A 1 92 ? -3.015 1.458 -1.119 1.00 89.38 92 ASN A O 1
ATOM 654 N N . SER A 1 93 ? -4.808 0.119 -0.911 1.00 87.00 93 SER A N 1
ATOM 655 C CA . SER A 1 93 ? -5.806 1.190 -0.987 1.00 87.00 93 SER A CA 1
ATOM 656 C C . SER A 1 93 ? -6.903 1.052 0.076 1.00 87.00 93 SER A C 1
ATOM 658 O O . SER A 1 93 ? -7.380 -0.062 0.301 1.00 87.00 93 SER A O 1
ATOM 660 N N . PRO A 1 94 ? -7.362 2.156 0.692 1.00 87.50 94 PRO A N 1
ATOM 661 C CA . PRO A 1 94 ? -6.860 3.525 0.516 1.00 87.50 94 PRO A CA 1
ATOM 662 C C . PRO A 1 94 ? -5.497 3.750 1.201 1.00 87.50 94 PRO A C 1
ATOM 664 O O . PRO A 1 94 ? -5.080 2.965 2.052 1.00 87.50 94 PRO A O 1
ATOM 667 N N . ALA A 1 95 ? -4.804 4.838 0.840 1.00 79.25 95 ALA A N 1
ATOM 668 C CA . ALA A 1 95 ? -3.517 5.218 1.445 1.00 79.25 95 ALA A CA 1
ATOM 669 C C . ALA A 1 95 ? -3.651 5.682 2.909 1.00 79.25 95 ALA A C 1
ATOM 671 O O . ALA A 1 95 ? -2.686 5.661 3.672 1.00 79.25 95 ALA A O 1
ATOM 672 N N . SER A 1 96 ? -4.854 6.100 3.302 1.00 80.69 96 SER A N 1
ATOM 673 C CA . SER A 1 96 ? -5.223 6.401 4.679 1.00 80.69 96 SER A CA 1
ATOM 674 C C . SER A 1 96 ? -6.683 6.025 4.921 1.00 80.69 96 SER A C 1
ATOM 676 O O . SER A 1 96 ? -7.519 6.077 4.019 1.00 80.69 96 SER A O 1
ATOM 678 N N . ILE A 1 97 ? -6.991 5.641 6.156 1.00 79.50 97 ILE A N 1
ATOM 679 C CA . ILE A 1 97 ? -8.357 5.384 6.611 1.00 79.50 97 ILE A CA 1
ATOM 680 C C . ILE A 1 97 ? -8.697 6.323 7.764 1.00 79.50 97 ILE A C 1
ATOM 682 O O . ILE A 1 97 ? -7.825 6.776 8.504 1.00 79.50 97 ILE A O 1
ATOM 686 N N . SER A 1 98 ? -9.980 6.632 7.908 1.00 82.81 98 SER A N 1
ATOM 687 C CA . SER A 1 98 ? -10.504 7.439 9.008 1.00 82.81 98 SER A CA 1
ATOM 688 C C . SER A 1 98 ? -11.579 6.659 9.737 1.00 82.81 98 SER A C 1
ATOM 690 O O . SER A 1 98 ? -12.389 5.978 9.111 1.00 82.81 98 SER A O 1
ATOM 692 N N . PHE A 1 99 ? -11.615 6.801 11.056 1.00 85.19 99 PHE A N 1
ATOM 693 C CA . PHE A 1 99 ? -12.645 6.185 11.879 1.00 85.19 99 PHE A CA 1
ATOM 694 C C . PHE A 1 99 ? -13.670 7.221 12.329 1.00 85.19 99 PHE A C 1
ATOM 696 O O . PHE A 1 99 ? -13.347 8.380 12.616 1.00 85.19 99 PHE A O 1
ATOM 703 N N . ALA A 1 100 ? -14.927 6.787 12.406 1.00 83.75 100 ALA A N 1
ATOM 704 C CA . ALA A 1 100 ? -15.983 7.574 13.018 1.00 83.75 100 ALA A CA 1
ATOM 705 C C . ALA A 1 100 ? -15.681 7.827 14.505 1.00 83.75 100 ALA A C 1
ATOM 707 O O . ALA A 1 100 ? -14.896 7.115 15.139 1.00 83.75 100 ALA A O 1
ATOM 708 N N . GLN A 1 101 ? -16.336 8.840 15.078 1.00 88.38 101 GLN A N 1
ATOM 709 C CA . GLN A 1 101 ? -16.207 9.132 16.503 1.00 88.38 101 GLN A CA 1
ATOM 710 C C . GLN A 1 101 ? -16.634 7.930 17.347 1.00 88.38 101 GLN A C 1
ATOM 712 O O . GLN A 1 101 ? -17.822 7.614 17.444 1.00 88.38 101 GLN A O 1
ATOM 717 N N . THR A 1 102 ? -15.656 7.310 17.997 1.00 88.56 102 THR A N 1
ATOM 718 C CA . THR A 1 102 ? -15.849 6.096 18.790 1.00 88.56 102 THR A CA 1
ATOM 719 C C . THR A 1 102 ? -15.720 6.442 20.270 1.00 88.56 102 THR A C 1
ATOM 721 O O . THR A 1 102 ? -14.822 7.194 20.665 1.00 88.56 102 THR A O 1
ATOM 724 N N . THR A 1 103 ? -16.665 5.962 21.079 1.00 91.44 103 THR A N 1
ATOM 725 C CA . THR A 1 103 ? -16.640 6.144 22.536 1.00 91.44 103 THR A CA 1
ATOM 726 C C . THR A 1 103 ? -15.462 5.373 23.127 1.00 91.44 103 THR A C 1
ATOM 728 O O . THR A 1 103 ? -15.200 4.249 22.704 1.00 91.44 103 THR A O 1
ATOM 731 N N . VAL A 1 104 ? -14.761 5.951 24.105 1.00 92.44 104 VAL A N 1
ATOM 732 C CA . VAL A 1 104 ? -13.669 5.273 24.826 1.00 92.44 104 VAL A CA 1
ATOM 733 C C . VAL A 1 104 ? -14.134 3.906 25.339 1.00 92.44 104 VAL A C 1
ATOM 735 O O . VAL A 1 104 ? -15.206 3.793 25.929 1.00 92.44 104 VAL A O 1
ATOM 738 N N . GLY A 1 105 ? -13.332 2.870 25.082 1.00 91.44 105 GLY A N 1
ATOM 739 C CA . GLY A 1 105 ? -13.643 1.483 25.437 1.00 91.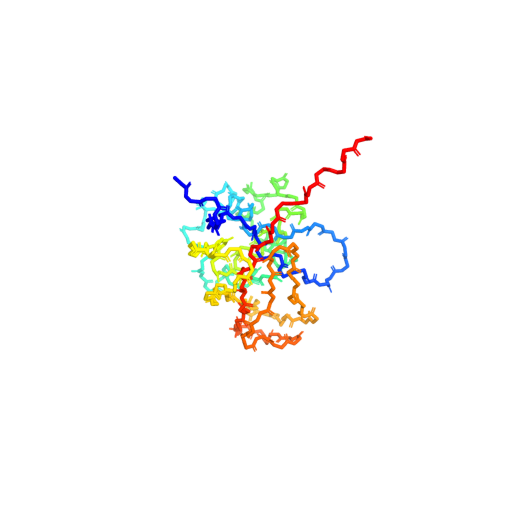44 105 GLY A CA 1
ATOM 740 C C . GLY A 1 105 ? -14.539 0.729 24.444 1.00 91.44 105 GLY A C 1
ATOM 741 O O . GLY A 1 105 ? -14.580 -0.498 24.515 1.00 91.44 105 GLY A O 1
ATOM 742 N N . GLN A 1 106 ? -15.181 1.411 23.490 1.00 94.56 106 GLN A N 1
ATOM 743 C CA . GLN A 1 106 ? -15.964 0.780 22.421 1.00 94.56 106 GLN A CA 1
ATOM 744 C C . GLN A 1 106 ? -15.128 0.577 21.156 1.00 94.56 106 GLN A C 1
ATOM 746 O O . GLN A 1 106 ? -14.195 1.329 20.890 1.00 94.56 106 GLN A O 1
ATOM 751 N N . THR A 1 107 ? -15.492 -0.425 20.359 1.00 93.88 107 THR A N 1
ATOM 752 C CA . THR A 1 107 ? -14.873 -0.695 19.056 1.00 93.88 107 THR A CA 1
ATOM 753 C C . THR A 1 107 ? -15.657 0.005 17.945 1.00 93.88 107 THR A C 1
ATOM 755 O O . THR A 1 107 ? -16.889 0.032 17.964 1.00 93.88 107 THR A O 1
ATOM 758 N N . SER A 1 108 ? -14.948 0.589 16.981 1.00 93.81 108 SER A N 1
ATOM 759 C CA . SER A 1 108 ? -15.535 1.211 15.793 1.00 93.81 108 SER A CA 1
ATOM 760 C C . SER A 1 108 ? -16.142 0.183 14.828 1.00 93.81 108 SER A C 1
ATOM 762 O O . SER A 1 108 ? -15.910 -1.019 14.938 1.00 93.81 108 SER A O 1
ATOM 764 N N . ALA A 1 109 ? -16.846 0.665 13.799 1.00 93.44 109 ALA A N 1
ATOM 765 C CA . ALA A 1 109 ? -17.072 -0.138 12.598 1.00 93.44 109 ALA A CA 1
ATOM 766 C C . ALA A 1 109 ? -15.730 -0.504 11.929 1.00 93.44 109 ALA A C 1
ATOM 768 O O . ALA A 1 109 ? -14.738 0.221 12.082 1.00 93.44 109 ALA A O 1
ATOM 769 N N . VAL A 1 110 ? -15.715 -1.620 11.195 1.00 92.81 110 VAL A N 1
ATOM 770 C CA . VAL A 1 110 ? -14.538 -2.088 10.450 1.00 92.81 110 VAL A CA 1
ATOM 771 C C . VAL A 1 110 ? -14.285 -1.169 9.257 1.00 92.81 110 VAL A C 1
ATOM 773 O O . VAL A 1 110 ? -15.156 -0.981 8.409 1.00 92.81 110 VAL A O 1
ATOM 776 N N . SER A 1 111 ? -13.068 -0.643 9.172 1.00 88.94 111 SER A N 1
ATOM 777 C CA . SER A 1 111 ? -12.528 -0.002 7.973 1.00 88.94 111 SER A CA 1
ATOM 778 C C . SER A 1 111 ? -11.695 -1.018 7.205 1.00 88.94 111 SER A C 1
ATOM 780 O O . SER A 1 111 ? -10.948 -1.785 7.803 1.00 88.94 111 SER A O 1
ATOM 782 N N . THR A 1 112 ? -11.809 -1.036 5.881 1.00 89.12 112 THR A N 1
ATOM 783 C CA . THR A 1 112 ? -11.156 -2.057 5.049 1.00 89.12 112 THR A CA 1
ATOM 784 C C . THR A 1 112 ? -10.035 -1.452 4.215 1.00 89.12 112 THR A C 1
ATOM 786 O O . THR A 1 112 ? -10.226 -0.409 3.592 1.00 89.12 112 THR A O 1
ATOM 789 N N . VAL A 1 113 ? -8.892 -2.136 4.163 1.00 88.56 113 VAL A N 1
ATOM 790 C CA . VAL A 1 113 ? -7.818 -1.882 3.196 1.00 88.56 113 VAL A CA 1
ATOM 791 C C . VAL A 1 113 ? -7.715 -3.052 2.235 1.00 88.56 113 VAL A C 1
ATOM 793 O O . VAL A 1 113 ? -7.708 -4.210 2.640 1.00 88.56 113 VAL A O 1
ATOM 796 N N . THR A 1 114 ? -7.635 -2.740 0.950 1.00 91.38 114 THR A N 1
ATOM 797 C CA . THR A 1 114 ? -7.371 -3.700 -0.117 1.00 91.38 114 THR A CA 1
ATOM 798 C C . THR A 1 114 ? -5.872 -3.800 -0.336 1.00 91.38 114 THR A C 1
ATOM 800 O O . THR A 1 114 ? -5.220 -2.782 -0.552 1.00 91.38 114 THR A O 1
ATOM 803 N N . ILE A 1 115 ? -5.353 -5.022 -0.321 1.00 92.12 115 ILE A N 1
ATOM 804 C CA . ILE A 1 115 ? -3.964 -5.374 -0.605 1.00 92.12 115 ILE A CA 1
ATOM 805 C C . ILE A 1 115 ? -3.937 -6.087 -1.952 1.00 92.12 115 ILE A C 1
ATOM 807 O O . ILE A 1 115 ? -4.632 -7.082 -2.147 1.00 92.12 115 ILE A O 1
ATOM 811 N N . SER A 1 116 ? -3.144 -5.587 -2.890 1.00 92.00 116 SER A N 1
ATOM 812 C CA . SER A 1 116 ? -3.037 -6.128 -4.245 1.00 92.00 116 SER A CA 1
ATOM 813 C C . SER A 1 116 ? -1.620 -6.600 -4.524 1.00 92.00 116 SER A C 1
ATOM 815 O O . SER A 1 116 ? -0.652 -5.867 -4.309 1.00 92.00 116 SER A O 1
ATOM 817 N N . ALA A 1 117 ? -1.492 -7.814 -5.051 1.00 91.38 117 ALA A N 1
ATOM 818 C CA . ALA A 1 117 ? -0.209 -8.330 -5.499 1.00 91.38 117 ALA A CA 1
ATOM 819 C C . ALA A 1 117 ? 0.187 -7.737 -6.858 1.00 91.38 117 ALA A C 1
ATOM 821 O O . ALA A 1 117 ? -0.657 -7.312 -7.659 1.00 91.38 117 ALA A O 1
ATOM 822 N N . SER A 1 118 ? 1.484 -7.748 -7.157 1.00 92.62 118 SER A N 1
ATOM 823 C CA . SER A 1 118 ? 1.984 -7.469 -8.504 1.00 92.62 118 SER A CA 1
ATOM 824 C C . SER A 1 118 ? 1.290 -8.369 -9.530 1.00 92.62 118 SER A C 1
ATOM 826 O O . SER A 1 118 ? 0.993 -9.530 -9.259 1.00 92.62 118 SER A O 1
ATOM 828 N N . ARG A 1 119 ? 1.067 -7.867 -10.751 1.00 93.31 119 ARG A N 1
ATOM 829 C CA . ARG A 1 119 ? 0.590 -8.710 -11.867 1.00 93.31 119 ARG A CA 1
ATOM 830 C C . ARG A 1 119 ? 1.567 -9.819 -12.274 1.00 93.31 119 ARG A C 1
ATOM 832 O O . ARG A 1 119 ? 1.180 -10.689 -13.043 1.00 93.31 119 ARG A O 1
ATOM 839 N N . LEU A 1 120 ? 2.813 -9.774 -11.801 1.00 91.69 120 LEU A N 1
ATOM 840 C CA . LEU A 1 120 ? 3.874 -10.708 -12.189 1.00 91.69 120 LEU A CA 1
ATOM 841 C C . LEU A 1 120 ? 4.394 -11.562 -11.028 1.00 91.69 120 LEU A C 1
ATOM 843 O O . LEU A 1 120 ? 5.059 -12.561 -11.272 1.00 91.69 120 LEU A O 1
ATOM 847 N N . ALA A 1 121 ? 4.107 -11.185 -9.781 1.00 90.50 121 ALA A N 1
ATOM 848 C CA . ALA A 1 121 ? 4.611 -11.880 -8.603 1.00 90.50 121 ALA A CA 1
ATOM 849 C C . ALA A 1 121 ? 3.560 -11.913 -7.492 1.00 90.50 121 ALA A C 1
ATOM 851 O O . ALA A 1 121 ? 2.876 -10.918 -7.241 1.00 90.50 121 ALA A O 1
ATOM 852 N N . ALA A 1 122 ? 3.451 -13.063 -6.830 1.00 89.69 122 ALA A N 1
ATOM 853 C CA . ALA A 1 122 ? 2.622 -13.220 -5.645 1.00 89.69 122 ALA A CA 1
ATOM 854 C C . ALA A 1 122 ? 3.249 -12.503 -4.441 1.00 89.69 122 ALA A C 1
ATOM 856 O O . ALA A 1 122 ? 4.470 -12.353 -4.360 1.00 89.69 122 ALA A O 1
ATOM 857 N N . LEU A 1 123 ? 2.404 -12.101 -3.494 1.00 88.81 123 LEU A N 1
ATOM 858 C CA . LEU A 1 123 ? 2.840 -11.738 -2.151 1.00 88.81 123 LEU A CA 1
ATOM 859 C C . LEU A 1 123 ? 2.852 -12.991 -1.289 1.00 88.81 123 LEU A C 1
ATOM 861 O O . LEU A 1 123 ? 1.875 -13.738 -1.265 1.00 88.81 123 LEU A O 1
ATOM 865 N N . SER A 1 124 ? 3.944 -13.185 -0.565 1.00 86.38 124 SER A N 1
ATOM 866 C CA . SER A 1 124 ? 4.136 -14.292 0.367 1.00 86.38 124 SER A CA 1
ATOM 867 C C . SER A 1 124 ? 4.457 -13.734 1.744 1.00 86.38 124 SER A C 1
ATOM 869 O O . SER A 1 124 ? 4.968 -12.619 1.853 1.00 86.38 124 SER A O 1
ATOM 871 N N . SER A 1 125 ? 4.173 -14.511 2.788 1.00 84.19 125 SER A N 1
ATOM 872 C CA . SER A 1 125 ? 4.420 -14.116 4.180 1.00 84.19 125 SER A CA 1
ATOM 873 C C . SER A 1 125 ? 3.708 -12.812 4.570 1.00 84.19 125 SER A C 1
ATOM 875 O O . SER A 1 125 ? 4.241 -11.995 5.319 1.00 84.19 125 SER A O 1
ATOM 877 N N . LEU A 1 126 ? 2.492 -12.609 4.050 1.00 82.62 126 LEU A N 1
ATOM 878 C CA . LEU A 1 126 ? 1.654 -11.471 4.401 1.00 82.62 126 LEU A CA 1
ATOM 879 C C . LEU A 1 126 ? 1.231 -11.564 5.866 1.00 82.62 126 LEU A C 1
ATOM 881 O O . LEU A 1 126 ? 0.573 -12.516 6.285 1.00 82.62 126 LEU A O 1
ATOM 885 N N . THR A 1 127 ? 1.578 -10.530 6.622 1.00 78.62 127 THR A N 1
ATOM 886 C CA . THR A 1 127 ? 1.160 -10.340 8.006 1.00 78.62 127 THR A CA 1
ATOM 887 C C . THR A 1 127 ? 0.545 -8.960 8.168 1.00 78.62 127 THR A C 1
ATOM 889 O O . THR A 1 127 ? 1.138 -7.948 7.795 1.00 78.62 127 THR A O 1
ATOM 892 N N . ALA A 1 128 ? -0.658 -8.917 8.735 1.00 80.19 128 ALA A N 1
ATOM 893 C CA . ALA A 1 128 ? -1.316 -7.679 9.121 1.00 80.19 128 ALA A CA 1
ATOM 894 C C . ALA A 1 128 ? -1.138 -7.483 10.626 1.00 80.19 128 ALA A C 1
ATOM 896 O O . ALA A 1 128 ? -1.554 -8.326 11.422 1.00 80.19 128 ALA A O 1
ATOM 897 N N . VAL A 1 129 ? -0.520 -6.371 11.011 1.00 78.75 129 VAL A N 1
ATOM 898 C CA . VAL A 1 129 ? -0.277 -6.027 12.411 1.00 78.75 129 VAL A CA 1
ATOM 899 C C . VAL A 1 129 ? -0.838 -4.634 12.655 1.00 78.75 129 VAL A C 1
ATOM 901 O O . VAL A 1 129 ? -0.658 -3.732 11.842 1.00 78.75 129 VAL A O 1
ATOM 904 N N . ALA A 1 130 ? -1.531 -4.468 13.774 1.00 79.88 130 ALA A N 1
ATOM 905 C CA . ALA A 1 130 ? -1.997 -3.177 14.256 1.00 79.88 130 ALA A CA 1
ATOM 906 C C . ALA A 1 130 ? -1.392 -2.911 15.640 1.00 79.88 130 ALA A C 1
ATOM 908 O O . ALA A 1 130 ? -1.029 -3.846 16.356 1.00 79.88 130 ALA A O 1
ATOM 909 N N . SER A 1 131 ? -1.251 -1.639 15.999 1.00 80.44 131 SER A N 1
ATOM 910 C CA . SER A 1 131 ? -0.640 -1.206 17.256 1.00 80.44 131 SER A CA 1
ATOM 911 C C . SER A 1 131 ? -1.450 -0.088 17.915 1.00 80.44 131 SER A C 1
ATOM 913 O O . SER A 1 131 ? -2.300 0.544 17.285 1.00 80.44 131 SER A O 1
ATOM 915 N N . GLY A 1 132 ? -1.190 0.157 19.202 1.00 85.81 132 GLY A N 1
ATOM 916 C CA . GLY A 1 132 ? -1.904 1.168 19.983 1.00 85.81 132 GLY A CA 1
ATOM 917 C C . GLY A 1 132 ? -3.396 0.852 20.103 1.00 85.81 132 GLY A C 1
ATOM 918 O O . GLY A 1 132 ? -3.774 -0.258 20.463 1.00 85.81 132 GLY A O 1
ATOM 919 N N . ASP A 1 133 ? -4.236 1.832 19.776 1.00 87.44 133 ASP A N 1
ATOM 920 C CA . ASP A 1 133 ? -5.699 1.719 19.840 1.00 87.44 133 ASP A CA 1
ATOM 921 C C . ASP A 1 133 ? -6.314 0.991 18.622 1.00 87.44 133 ASP A C 1
ATOM 923 O O . ASP A 1 133 ? -7.534 0.991 18.451 1.00 87.44 133 ASP A O 1
ATOM 927 N N . PHE A 1 134 ? -5.508 0.402 17.737 1.00 87.75 134 PHE A N 1
ATOM 928 C CA . PHE A 1 134 ? -5.983 -0.274 16.528 1.00 87.75 134 PHE A CA 1
ATOM 929 C C . PHE A 1 134 ? -5.849 -1.793 16.633 1.00 87.75 134 PHE A C 1
ATOM 931 O O . PHE A 1 134 ? -4.896 -2.306 17.214 1.00 87.75 134 PHE A O 1
ATOM 938 N N . ALA A 1 135 ? -6.773 -2.520 16.003 1.00 87.94 135 ALA A N 1
ATOM 939 C CA . ALA A 1 135 ? -6.710 -3.974 15.876 1.00 87.94 135 ALA A CA 1
ATOM 940 C C . ALA A 1 135 ? -7.074 -4.418 14.455 1.00 87.94 135 ALA A C 1
ATOM 942 O O . ALA A 1 135 ? -7.924 -3.809 13.803 1.00 87.94 135 ALA A O 1
ATOM 943 N N . VAL A 1 136 ? -6.452 -5.502 13.986 1.00 87.38 136 VAL A N 1
ATOM 944 C CA . VAL A 1 136 ? -6.865 -6.181 12.753 1.00 87.38 136 VAL A CA 1
ATOM 945 C C . VAL A 1 136 ? -8.080 -7.047 13.071 1.00 87.38 136 VAL A C 1
ATOM 947 O O . VAL A 1 136 ? -8.040 -7.867 13.986 1.00 87.38 136 VAL A O 1
ATOM 950 N N . GLN A 1 137 ? -9.166 -6.859 12.329 1.00 91.44 137 GLN A N 1
ATOM 951 C CA . GLN A 1 137 ? -10.400 -7.610 12.506 1.00 91.44 137 GLN A CA 1
ATOM 952 C C . GLN A 1 137 ? -11.091 -7.840 11.158 1.00 91.44 137 GLN A C 1
ATOM 954 O O . GLN A 1 137 ? -11.638 -6.914 10.561 1.00 91.44 137 GLN A O 1
ATOM 959 N N . GLY A 1 138 ? -11.112 -9.099 10.717 1.00 92.00 138 GLY A N 1
ATOM 960 C CA . GLY A 1 138 ? -11.740 -9.518 9.462 1.00 92.00 138 GLY A CA 1
ATOM 961 C C . GLY A 1 138 ? -10.891 -9.243 8.217 1.00 92.00 138 GLY A C 1
ATOM 962 O O . GLY A 1 138 ? -9.717 -8.884 8.300 1.00 92.00 138 GLY A O 1
ATOM 963 N N . GLY A 1 139 ? -11.511 -9.423 7.050 1.00 91.12 139 GLY A N 1
ATOM 964 C CA . GLY A 1 139 ? -10.847 -9.384 5.747 1.00 91.12 139 GLY A CA 1
ATOM 965 C C . GLY A 1 139 ? -10.753 -10.765 5.093 1.00 91.12 139 GLY A C 1
ATOM 966 O O . GLY A 1 139 ? -11.220 -11.759 5.646 1.00 91.12 139 GLY A O 1
ATOM 967 N N . SER A 1 140 ? -10.176 -10.810 3.895 1.00 95.56 140 SER A N 1
ATOM 968 C CA . SER A 1 140 ? -9.978 -12.030 3.100 1.00 95.56 140 SER A CA 1
ATOM 969 C C . SER A 1 140 ? -8.511 -12.411 2.905 1.00 95.56 140 SER A C 1
ATOM 971 O O . SER A 1 140 ? -8.225 -13.439 2.293 1.00 95.56 140 SER A O 1
ATOM 973 N N . CYS A 1 141 ? -7.571 -11.591 3.382 1.00 90.31 141 CYS A N 1
ATOM 974 C CA . CYS A 1 141 ? -6.153 -11.889 3.249 1.00 90.31 141 CYS A CA 1
ATOM 975 C C . CYS A 1 141 ? -5.753 -13.102 4.096 1.00 90.31 141 CYS A C 1
ATOM 977 O O . CYS A 1 141 ? -5.936 -13.111 5.312 1.00 90.31 141 CYS A O 1
ATOM 979 N N . GLY A 1 142 ? -5.163 -14.102 3.440 1.00 88.50 142 GLY A N 1
ATOM 980 C CA . GLY A 1 142 ? -4.369 -15.137 4.095 1.00 88.50 142 GLY A CA 1
ATOM 981 C C . GLY A 1 142 ? -2.915 -14.693 4.268 1.00 88.50 142 GLY A C 1
ATOM 982 O O . GLY A 1 142 ? -2.593 -13.507 4.216 1.00 88.50 142 GLY A O 1
ATOM 983 N N . THR A 1 143 ? -2.008 -15.658 4.408 1.00 87.06 143 THR A N 1
ATOM 984 C CA . THR A 1 143 ? -0.557 -15.401 4.456 1.00 87.06 143 THR A CA 1
ATOM 985 C C . THR A 1 143 ? 0.062 -15.171 3.075 1.00 87.06 143 THR A C 1
ATOM 987 O O . THR A 1 143 ? 1.258 -14.901 2.968 1.00 87.06 143 THR A O 1
ATOM 990 N N . SER A 1 144 ? -0.722 -15.273 2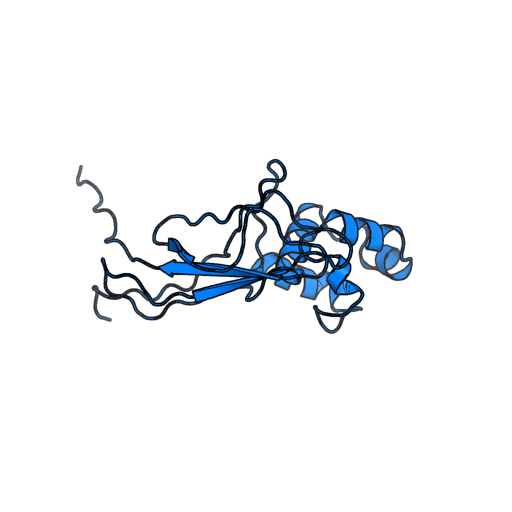.001 1.00 86.75 144 SER A N 1
ATOM 991 C CA . SER A 1 144 ? -0.279 -15.005 0.636 1.00 86.75 144 SER A CA 1
ATOM 992 C C . SER A 1 144 ? -1.392 -14.396 -0.214 1.00 86.75 144 SER A C 1
ATOM 994 O O . SER A 1 144 ? -2.581 -14.539 0.077 1.00 86.75 144 SER A O 1
ATOM 996 N N . VAL A 1 145 ? -0.983 -13.704 -1.277 1.00 89.75 145 VAL A N 1
ATOM 997 C CA . VAL A 1 145 ? -1.867 -13.117 -2.289 1.00 89.75 145 VAL A CA 1
ATOM 998 C C . VAL A 1 145 ? -1.316 -13.499 -3.660 1.00 89.75 145 VAL A C 1
ATOM 1000 O O . VAL A 1 145 ? -0.230 -13.034 -4.019 1.00 89.75 145 VAL A O 1
ATOM 1003 N N . PRO A 1 146 ? -2.010 -14.351 -4.434 1.00 94.94 146 PRO A N 1
ATOM 1004 C CA . PRO A 1 146 ? -1.559 -14.747 -5.764 1.00 94.94 146 PRO A CA 1
ATOM 1005 C C . PRO A 1 146 ? -1.304 -13.552 -6.689 1.00 94.94 146 PRO A C 1
ATOM 1007 O O . PRO A 1 146 ? -1.970 -12.517 -6.589 1.00 94.94 146 PRO A O 1
ATOM 1010 N N . ALA A 1 147 ? -0.367 -13.709 -7.627 1.00 93.94 147 ALA A N 1
ATOM 1011 C CA . ALA A 1 147 ? -0.054 -12.677 -8.613 1.00 93.94 147 ALA A CA 1
ATOM 1012 C C . ALA A 1 147 ? -1.322 -12.204 -9.346 1.00 93.94 147 ALA A C 1
ATOM 1014 O O . ALA A 1 147 ? -2.180 -13.000 -9.722 1.00 93.94 147 ALA A O 1
ATOM 1015 N N . GLY A 1 148 ? -1.444 -10.893 -9.535 1.00 94.06 148 GLY A N 1
ATOM 1016 C CA . GLY A 1 148 ? -2.579 -10.267 -10.213 1.00 94.06 148 GLY A CA 1
ATOM 1017 C C . GLY A 1 148 ? -3.878 -10.209 -9.405 1.00 94.06 148 GLY A C 1
ATOM 1018 O O . GLY A 1 148 ? -4.816 -9.560 -9.862 1.00 94.06 148 GLY A O 1
ATOM 1019 N N . THR A 1 149 ? -3.930 -10.804 -8.212 1.00 96.12 149 THR A N 1
ATOM 1020 C CA . THR A 1 149 ? -5.118 -10.798 -7.347 1.00 96.12 149 THR A CA 1
ATOM 1021 C C . THR A 1 149 ? -5.010 -9.775 -6.216 1.00 96.12 149 THR A C 1
ATOM 1023 O O . THR A 1 149 ? -3.977 -9.120 -6.027 1.00 96.12 149 THR A O 1
ATOM 1026 N N . SER A 1 150 ? -6.102 -9.624 -5.474 1.00 94.75 150 SER A N 1
ATOM 1027 C CA . SER A 1 150 ? -6.180 -8.793 -4.281 1.00 94.75 150 SER A CA 1
ATOM 1028 C C . SER A 1 150 ? -6.935 -9.502 -3.162 1.00 94.75 150 SER A C 1
ATOM 1030 O O . SER A 1 150 ? -7.696 -10.444 -3.385 1.00 94.75 150 SER A O 1
ATOM 1032 N N . CYS A 1 151 ? -6.716 -9.029 -1.945 1.00 94.62 151 CYS A N 1
ATOM 1033 C CA . CYS A 1 151 ? -7.438 -9.429 -0.749 1.00 94.62 151 CYS A CA 1
ATOM 1034 C C . CYS A 1 151 ? -7.692 -8.204 0.130 1.00 94.62 151 CYS A C 1
ATOM 1036 O O . CYS A 1 151 ? -7.210 -7.107 -0.159 1.00 94.62 151 CYS A O 1
ATOM 1038 N N . THR A 1 152 ? -8.456 -8.371 1.205 1.00 94.19 152 THR A N 1
ATOM 1039 C CA . THR A 1 152 ? -8.757 -7.285 2.139 1.00 94.19 152 THR A CA 1
ATOM 1040 C C . THR A 1 152 ? -8.263 -7.569 3.550 1.00 94.19 152 THR A C 1
ATOM 1042 O O . THR A 1 152 ? -8.273 -8.710 4.011 1.00 94.19 152 THR A O 1
ATOM 1045 N N . VAL A 1 153 ? -7.872 -6.509 4.253 1.00 91.38 153 VAL A N 1
ATOM 1046 C CA . VAL A 1 153 ? -7.584 -6.489 5.688 1.00 91.38 153 VAL A CA 1
ATOM 1047 C C . VAL A 1 153 ? -8.587 -5.549 6.345 1.00 91.38 153 VAL A C 1
ATOM 1049 O O . VAL A 1 153 ? -8.689 -4.382 5.961 1.00 91.38 153 VAL A O 1
ATOM 1052 N N . GLY A 1 154 ? -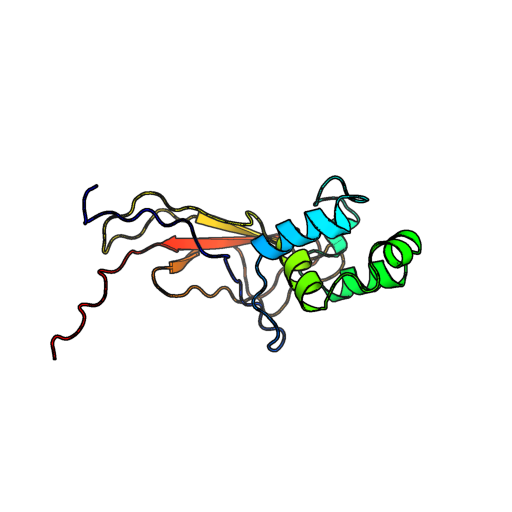9.337 -6.049 7.324 1.00 91.75 154 GLY A N 1
ATOM 1053 C CA . GLY A 1 154 ? -10.202 -5.217 8.152 1.00 91.75 154 GLY A CA 1
ATOM 1054 C C . GLY A 1 154 ? -9.439 -4.663 9.352 1.00 91.75 154 GLY A C 1
ATOM 1055 O O . GLY A 1 154 ? -8.668 -5.377 9.991 1.00 91.75 154 GLY A O 1
ATOM 1056 N N . VAL A 1 155 ? -9.646 -3.389 9.670 1.00 90.56 155 VAL A N 1
ATOM 1057 C CA . VAL A 1 155 ? -9.046 -2.707 10.820 1.00 90.56 155 VAL A CA 1
ATOM 1058 C C . VAL A 1 155 ? -10.136 -2.001 11.609 1.00 90.56 155 VAL A C 1
ATOM 1060 O O . VAL A 1 155 ? -11.027 -1.368 11.041 1.00 90.56 155 VAL A O 1
ATOM 1063 N N . VAL A 1 156 ? -10.051 -2.093 12.930 1.00 91.44 156 VAL A N 1
ATOM 1064 C CA . VAL A 1 156 ? -10.926 -1.394 13.870 1.00 91.44 156 VAL A CA 1
ATOM 1065 C C . VAL A 1 156 ? -10.123 -0.506 14.801 1.00 91.44 156 VAL A C 1
ATOM 1067 O O . VAL A 1 156 ? -8.940 -0.738 15.051 1.00 91.44 156 VAL A O 1
ATOM 1070 N N . PHE A 1 157 ? -10.797 0.505 15.333 1.00 91.50 157 PHE A N 1
ATOM 1071 C CA . PHE A 1 157 ? -10.270 1.430 16.320 1.00 91.50 157 PHE A CA 1
ATOM 1072 C C . PHE A 1 157 ? -11.028 1.269 17.639 1.00 91.50 157 PHE A C 1
ATOM 1074 O O . PHE A 1 157 ? -12.260 1.282 17.665 1.00 91.50 157 PHE A O 1
ATOM 1081 N N . LYS A 1 158 ? -10.287 1.133 18.737 1.00 91.06 158 LYS A N 1
ATOM 1082 C CA . LYS A 1 158 ? -10.799 1.055 20.103 1.00 91.06 158 LYS A CA 1
ATOM 1083 C C . LYS A 1 158 ? -10.029 2.050 20.980 1.00 91.06 158 LYS A C 1
ATOM 1085 O O . LYS A 1 158 ? -8.997 1.688 21.539 1.00 91.06 158 LYS A O 1
ATOM 1090 N N . PRO A 1 159 ? -10.513 3.299 21.113 1.00 90.56 159 PRO A N 1
ATOM 1091 C CA . PRO A 1 159 ? -9.814 4.323 21.875 1.00 90.56 159 PRO A CA 1
ATOM 1092 C C . PRO A 1 159 ? -9.660 3.916 23.337 1.00 90.56 159 PRO A C 1
ATOM 1094 O O . PRO A 1 159 ? -10.655 3.595 24.002 1.00 90.56 159 PRO A O 1
ATOM 1097 N N . THR A 1 160 ? -8.437 4.008 23.854 1.00 88.44 160 THR A N 1
ATOM 1098 C CA . THR A 1 160 ? -8.153 3.839 25.280 1.00 88.44 160 THR A CA 1
ATOM 1099 C C . THR A 1 160 ? -8.115 5.194 26.003 1.00 88.44 160 THR A C 1
ATOM 1101 O O . THR A 1 160 ? -7.863 6.241 25.390 1.00 88.44 160 THR A O 1
ATOM 1104 N N . PRO A 1 161 ? -8.428 5.233 27.314 1.00 84.69 161 PRO A N 1
ATOM 1105 C CA . PRO A 1 161 ? -8.175 6.421 28.118 1.00 84.69 161 PRO A CA 1
ATOM 1106 C C . PRO A 1 161 ? -6.681 6.777 28.057 1.00 84.69 161 PRO A C 1
ATOM 1108 O O . PRO A 1 161 ? -5.852 5.867 28.065 1.00 84.69 161 PRO A O 1
ATOM 1111 N N . PRO A 1 162 ? -6.307 8.071 28.033 1.00 76.62 162 PRO A N 1
ATOM 1112 C CA . PRO A 1 162 ? -4.902 8.441 28.141 1.00 76.62 162 PRO A CA 1
ATOM 1113 C C . PRO A 1 162 ? -4.326 7.864 29.437 1.00 76.62 162 PRO A C 1
ATOM 1115 O O . PRO A 1 162 ? -4.991 7.888 30.478 1.00 76.62 162 PRO A O 1
ATOM 1118 N N . ALA A 1 163 ? -3.092 7.361 29.373 1.00 71.25 163 ALA A N 1
ATOM 1119 C CA . ALA A 1 163 ? -2.378 6.951 30.570 1.00 71.25 163 ALA A CA 1
ATOM 1120 C C . ALA A 1 163 ? -2.350 8.139 31.542 1.00 71.25 163 ALA A C 1
ATOM 1122 O O . ALA A 1 163 ? -1.935 9.242 31.174 1.00 71.25 163 ALA A O 1
ATOM 1123 N N . ARG A 1 164 ? -2.830 7.939 32.774 1.00 64.69 164 ARG A N 1
ATOM 1124 C CA . ARG A 1 164 ? -2.587 8.921 33.831 1.00 64.69 164 ARG A CA 1
ATOM 1125 C C . ARG A 1 164 ? -1.077 8.981 34.018 1.00 64.69 164 ARG A C 1
ATOM 1127 O O . ARG A 1 164 ? -0.462 7.947 34.264 1.00 64.69 164 ARG A O 1
ATOM 1134 N N . ALA A 1 165 ? -0.492 10.170 33.896 1.00 59.53 165 ALA A N 1
ATOM 1135 C CA . ALA A 1 165 ? 0.845 10.384 34.422 1.00 59.53 165 ALA A CA 1
ATOM 1136 C C . ALA A 1 165 ? 0.797 9.990 35.904 1.00 59.53 165 ALA A C 1
ATOM 1138 O O . ALA A 1 165 ? -0.052 10.499 36.643 1.00 59.53 165 ALA A O 1
ATOM 1139 N N . ALA A 1 166 ? 1.626 9.028 36.310 1.00 50.84 166 ALA A N 1
ATOM 1140 C CA . ALA A 1 166 ? 1.830 8.765 37.723 1.00 50.84 166 ALA A CA 1
ATOM 1141 C C . ALA A 1 166 ? 2.319 10.081 38.338 1.00 50.84 166 ALA A C 1
ATOM 1143 O O . ALA A 1 166 ? 3.311 10.645 37.875 1.00 50.84 166 ALA A O 1
ATOM 1144 N N . ALA A 1 167 ? 1.558 10.620 39.291 1.00 46.38 167 ALA A N 1
ATOM 1145 C CA . ALA A 1 167 ? 2.037 11.738 40.086 1.00 46.38 167 ALA A CA 1
ATOM 1146 C C . ALA A 1 167 ? 3.301 11.271 40.836 1.00 46.38 167 ALA A C 1
ATOM 1148 O O . ALA A 1 167 ? 3.307 10.117 41.280 1.00 46.38 167 ALA A O 1
ATOM 1149 N N . PRO A 1 168 ? 4.359 12.101 40.903 1.00 59.25 168 PRO A N 1
ATOM 1150 C CA . PRO A 1 168 ? 5.574 11.773 41.644 1.00 59.25 168 PRO A CA 1
ATOM 1151 C C . PRO A 1 168 ? 5.302 11.581 43.139 1.00 59.25 168 PRO A C 1
ATOM 1153 O O . PRO A 1 168 ? 4.330 12.188 43.651 1.00 59.25 168 PRO A O 1
#

Sequence (168 aa):
MNPTRRRVTAVAIAAALLVPLQAAQAQVAGQTRFSQVCAACHTVASTAVVDRGRNNPAMIQNAINTIPAMTAAVSGNVSATDLADIAAYLGNSPASISFAQTTVGQTSAVSTVTISASRLAALSSLTAVASGDFAVQGGSCGTSVPAGTSCTVGVVFKPTPPARAAAP